Protein AF-A0A7W8HAK6-F1 (afdb_monomer)

Nearest PDB structures (foldseek):
  2l2d-assembly1_A  TM=4.645E-01  e=6.928E+00  Homo sapiens
  7k55-assembly1_L  TM=5.189E-01  e=9.816E+00  Escherichia coli K-12

Structure (mmCIF, N/CA/C/O backbone):
data_AF-A0A7W8HAK6-F1
#
_entry.id   AF-A0A7W8HAK6-F1
#
loop_
_atom_site.group_PDB
_atom_site.id
_atom_site.type_symbol
_atom_site.label_atom_id
_atom_site.label_alt_id
_atom_site.label_comp_id
_atom_site.label_asym_id
_atom_site.label_entity_id
_atom_site.label_seq_id
_atom_site.pdbx_PDB_ins_code
_atom_site.Cartn_x
_atom_site.Cartn_y
_atom_site.Cartn_z
_atom_site.occupancy
_atom_site.B_iso_or_equiv
_atom_site.auth_seq_id
_atom_site.auth_comp_id
_atom_site.auth_asym_id
_atom_site.auth_atom_id
_atom_site.pdbx_PDB_model_num
ATOM 1 N N . MET A 1 1 ? 32.096 4.062 -13.140 1.00 37.97 1 MET A N 1
ATOM 2 C CA . MET A 1 1 ? 30.770 4.718 -13.111 1.00 37.97 1 MET A CA 1
ATOM 3 C C . MET A 1 1 ? 30.413 4.940 -11.651 1.00 37.97 1 MET A C 1
ATOM 5 O O . MET A 1 1 ? 30.482 3.987 -10.886 1.00 37.97 1 MET A O 1
ATOM 9 N N . LYS A 1 2 ? 30.187 6.187 -11.220 1.00 41.41 2 LYS A N 1
ATOM 10 C CA . LYS A 1 2 ? 29.839 6.477 -9.820 1.00 41.41 2 LYS A CA 1
ATOM 11 C C . LYS A 1 2 ? 28.433 5.923 -9.571 1.00 41.41 2 LYS A C 1
ATOM 13 O O . LYS A 1 2 ? 27.519 6.305 -10.290 1.00 41.41 2 LYS A O 1
ATOM 18 N N . GLN A 1 3 ? 28.281 5.000 -8.620 1.00 44.19 3 GLN A N 1
ATOM 19 C CA . GLN A 1 3 ? 26.969 4.523 -8.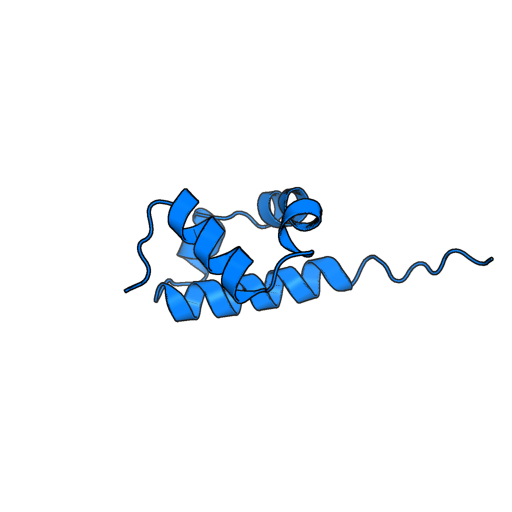176 1.00 44.19 3 GLN A CA 1
ATOM 20 C C . GLN A 1 3 ? 26.208 5.726 -7.610 1.00 44.19 3 GLN A C 1
ATOM 22 O O . GLN A 1 3 ? 26.541 6.225 -6.533 1.00 44.19 3 GLN A O 1
ATOM 27 N N . GLY A 1 4 ? 25.245 6.240 -8.374 1.00 45.47 4 GLY A N 1
ATOM 28 C CA . GLY A 1 4 ? 24.315 7.253 -7.901 1.00 45.47 4 GLY A CA 1
ATOM 29 C C . GLY A 1 4 ? 23.512 6.668 -6.745 1.00 45.47 4 GLY A C 1
ATOM 30 O O . GLY A 1 4 ? 22.703 5.765 -6.939 1.00 45.47 4 GLY A O 1
ATOM 31 N N . LYS A 1 5 ? 23.759 7.155 -5.527 1.00 49.41 5 LYS A N 1
ATOM 32 C CA . LYS A 1 5 ? 22.916 6.926 -4.345 1.00 49.41 5 LYS A CA 1
ATOM 33 C C . LYS A 1 5 ? 21.608 7.722 -4.486 1.00 49.41 5 LYS A C 1
ATOM 35 O O . LYS A 1 5 ? 21.338 8.615 -3.693 1.00 49.41 5 LYS A O 1
ATOM 40 N N . GLU A 1 6 ? 20.820 7.432 -5.515 1.00 50.53 6 GLU A N 1
ATOM 41 C CA . GLU A 1 6 ? 19.519 8.082 -5.764 1.00 50.53 6 GLU A CA 1
ATOM 42 C C . GLU A 1 6 ? 18.336 7.152 -5.441 1.00 50.53 6 GLU A C 1
ATOM 44 O O . GLU A 1 6 ? 17.181 7.567 -5.412 1.00 50.53 6 GLU A O 1
ATOM 49 N N . SER A 1 7 ? 18.609 5.889 -5.114 1.00 52.88 7 SER A N 1
ATOM 50 C CA . SER A 1 7 ? 17.617 4.813 -5.017 1.00 52.88 7 SER A CA 1
ATOM 51 C C . SER A 1 7 ? 16.726 4.832 -3.766 1.00 52.88 7 SER A C 1
ATOM 53 O O . SER A 1 7 ? 15.802 4.030 -3.675 1.00 52.88 7 SER A O 1
ATOM 55 N N . GLY A 1 8 ? 16.948 5.740 -2.810 1.00 55.38 8 GLY A N 1
ATOM 56 C CA . GLY A 1 8 ? 16.166 5.794 -1.566 1.00 55.38 8 GLY A CA 1
ATOM 57 C C . GLY A 1 8 ? 14.820 6.523 -1.673 1.00 55.38 8 GLY A C 1
ATOM 58 O O . GLY A 1 8 ? 13.929 6.253 -0.877 1.00 55.38 8 GLY A O 1
ATOM 59 N N . GLY A 1 9 ? 14.660 7.444 -2.634 1.00 65.25 9 GLY A N 1
ATOM 60 C CA . GLY A 1 9 ? 13.471 8.307 -2.739 1.00 65.25 9 GLY A CA 1
ATOM 61 C C . GLY A 1 9 ? 12.329 7.735 -3.584 1.00 65.25 9 GLY A C 1
ATOM 62 O O . GLY A 1 9 ? 11.172 8.103 -3.387 1.00 65.25 9 GLY A O 1
ATOM 63 N N . PHE A 1 10 ? 12.635 6.814 -4.500 1.00 79.56 10 PHE A N 1
ATOM 64 C CA . PHE A 1 10 ? 11.655 6.264 -5.442 1.00 79.56 10 PHE A CA 1
ATOM 65 C C . PHE A 1 10 ? 10.629 5.362 -4.753 1.00 79.56 10 PHE A C 1
ATOM 67 O O . PHE A 1 10 ? 9.432 5.558 -4.944 1.00 79.56 10 PHE A O 1
ATOM 74 N N . ALA A 1 11 ? 11.085 4.452 -3.887 1.00 87.94 11 ALA A N 1
ATOM 75 C CA . ALA A 1 11 ? 10.208 3.563 -3.128 1.00 87.94 11 ALA A CA 1
ATOM 76 C C . ALA A 1 11 ? 9.202 4.311 -2.234 1.00 87.94 11 ALA A C 1
ATOM 78 O O . ALA A 1 11 ? 8.004 4.120 -2.425 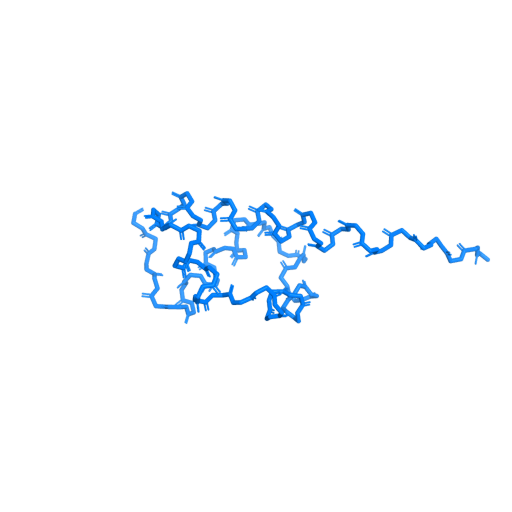1.00 87.94 11 ALA A O 1
ATOM 79 N N . PRO A 1 12 ? 9.611 5.217 -1.323 1.00 92.06 12 PRO A N 1
ATOM 80 C CA . PRO A 1 12 ? 8.654 5.939 -0.486 1.00 92.06 12 PRO A CA 1
ATOM 81 C C . PRO A 1 12 ? 7.701 6.831 -1.297 1.00 92.06 12 PRO A C 1
ATOM 83 O O . PRO A 1 12 ? 6.521 6.911 -0.959 1.00 92.06 12 PRO A O 1
ATOM 86 N N . ASN A 1 13 ? 8.162 7.461 -2.387 1.00 93.25 13 ASN A N 1
ATOM 87 C CA . ASN A 1 13 ? 7.294 8.276 -3.242 1.00 93.25 13 ASN A CA 1
ATOM 88 C C . ASN A 1 13 ? 6.257 7.431 -4.003 1.00 93.25 13 ASN A C 1
ATOM 90 O O . ASN A 1 13 ? 5.091 7.812 -4.107 1.00 93.25 13 ASN A O 1
ATOM 94 N N . TRP A 1 14 ? 6.665 6.277 -4.532 1.00 94.06 14 TRP A N 1
ATOM 95 C CA . TRP A 1 14 ? 5.763 5.343 -5.205 1.00 94.06 14 TRP A CA 1
ATOM 96 C C . TRP A 1 14 ? 4.760 4.730 -4.222 1.00 94.06 14 TRP A C 1
ATOM 98 O O . TRP A 1 14 ? 3.565 4.707 -4.502 1.00 94.06 14 TRP A O 1
ATOM 108 N N . ILE A 1 15 ? 5.214 4.328 -3.029 1.00 94.88 15 ILE A N 1
ATOM 109 C CA . ILE A 1 15 ? 4.353 3.800 -1.963 1.00 94.88 15 ILE A CA 1
ATOM 110 C C . ILE A 1 15 ? 3.307 4.849 -1.553 1.00 94.88 15 ILE A C 1
ATOM 112 O O . ILE A 1 15 ? 2.131 4.524 -1.425 1.00 94.88 15 ILE A O 1
ATOM 116 N N . GLY A 1 16 ? 3.689 6.123 -1.416 1.00 95.06 16 GLY A N 1
ATOM 117 C CA . GLY A 1 16 ? 2.741 7.207 -1.135 1.00 95.06 16 GLY A CA 1
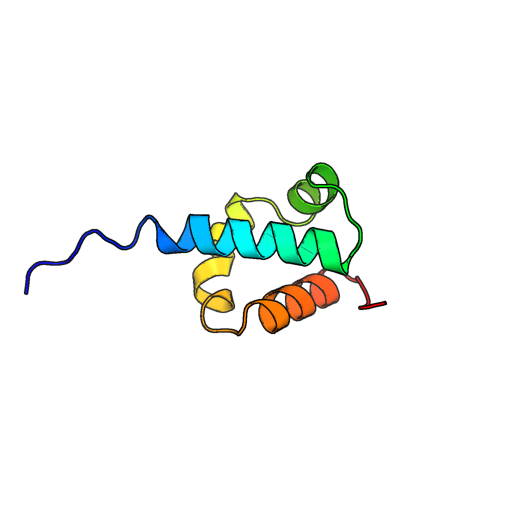ATOM 118 C C . GLY A 1 16 ? 1.650 7.349 -2.205 1.00 95.06 16 GLY A C 1
ATOM 119 O O . GLY A 1 16 ? 0.467 7.442 -1.871 1.00 95.06 16 GLY A O 1
ATOM 120 N N . GLN A 1 17 ? 2.028 7.303 -3.487 1.00 96.19 17 GLN A N 1
ATOM 121 C CA . GLN A 1 17 ? 1.074 7.316 -4.605 1.00 96.19 17 GLN A CA 1
ATOM 122 C C . GLN A 1 17 ? 0.162 6.083 -4.592 1.00 96.19 17 GLN A C 1
ATOM 124 O O . GLN A 1 17 ? -1.043 6.206 -4.816 1.00 96.19 17 GLN A O 1
ATOM 129 N N . PHE A 1 18 ? 0.717 4.914 -4.267 1.00 96.38 18 PHE A N 1
ATOM 130 C CA . PHE A 1 18 ? -0.036 3.675 -4.119 1.00 96.38 18 PHE A CA 1
ATOM 131 C C . PHE A 1 18 ? -1.110 3.804 -3.034 1.00 96.38 18 PHE A C 1
ATOM 133 O O . PHE A 1 18 ? -2.275 3.526 -3.310 1.00 96.38 18 PHE A O 1
ATOM 140 N N . TYR A 1 19 ? -0.762 4.274 -1.828 1.00 96.56 19 TYR A N 1
ATOM 141 C CA . TYR A 1 19 ? -1.740 4.451 -0.747 1.00 96.56 19 TYR A CA 1
ATOM 142 C C . TYR A 1 19 ? -2.845 5.428 -1.149 1.00 96.56 19 TYR A C 1
ATOM 144 O O . TYR A 1 19 ? -4.020 5.106 -0.990 1.00 96.56 19 TYR A O 1
ATOM 152 N N . ALA A 1 20 ? -2.496 6.581 -1.727 1.00 96.75 20 ALA A N 1
ATOM 153 C CA . ALA A 1 20 ? -3.485 7.568 -2.154 1.00 96.75 20 ALA A CA 1
ATOM 154 C C . ALA A 1 20 ? -4.481 6.987 -3.174 1.00 96.75 20 ALA A C 1
ATOM 156 O O . ALA A 1 20 ? -5.695 7.157 -3.026 1.00 96.75 20 ALA A O 1
ATOM 157 N N . LEU A 1 21 ? -3.981 6.255 -4.177 1.00 96.19 21 LEU A N 1
ATOM 158 C CA . LEU A 1 21 ? -4.828 5.632 -5.191 1.00 96.19 21 LEU A CA 1
ATOM 159 C C . LEU A 1 21 ? -5.675 4.492 -4.604 1.00 96.19 21 LEU A C 1
ATOM 161 O O . LEU A 1 21 ? -6.874 4.423 -4.872 1.00 96.19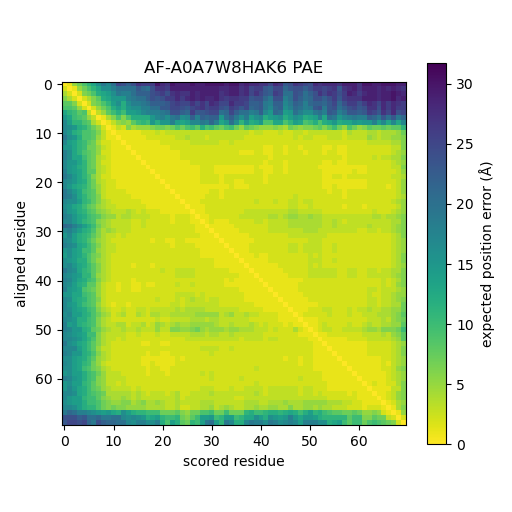 21 LEU A O 1
ATOM 165 N N . PHE A 1 22 ? -5.092 3.643 -3.754 1.00 95.75 22 PHE A N 1
ATOM 166 C CA . PHE A 1 22 ? -5.794 2.548 -3.080 1.00 95.75 22 PHE A CA 1
ATOM 167 C C . PHE A 1 22 ? -6.947 3.067 -2.212 1.00 95.75 22 PHE A C 1
ATOM 169 O O . PHE A 1 22 ? -8.074 2.578 -2.305 1.00 95.75 22 PHE A O 1
ATOM 176 N N . GLN A 1 23 ? -6.697 4.110 -1.416 1.00 95.88 23 GLN A N 1
ATOM 177 C CA . GLN A 1 23 ? -7.719 4.776 -0.608 1.00 95.88 23 GLN A CA 1
ATOM 178 C C . GLN A 1 23 ? -8.850 5.340 -1.466 1.00 95.88 23 GLN A C 1
ATOM 180 O O . GLN A 1 23 ? -10.024 5.218 -1.108 1.00 95.88 23 GLN A O 1
ATOM 185 N N . TRP A 1 24 ? -8.510 5.953 -2.603 1.00 94.81 24 TRP A N 1
ATOM 186 C CA . TRP A 1 24 ? -9.495 6.550 -3.494 1.00 94.81 24 TRP A CA 1
ATOM 187 C C . TRP A 1 24 ? -10.364 5.507 -4.208 1.00 94.81 24 TRP A C 1
ATOM 189 O O . TRP A 1 24 ? -11.580 5.713 -4.288 1.00 94.81 24 TRP A O 1
ATOM 199 N N . ILE A 1 25 ? -9.774 4.401 -4.678 1.00 94.12 25 ILE A N 1
ATOM 200 C CA . ILE A 1 25 ? -10.482 3.311 -5.370 1.00 94.12 25 ILE A CA 1
ATOM 201 C C . ILE A 1 25 ? -11.398 2.559 -4.399 1.00 94.12 25 ILE A C 1
ATOM 203 O O . ILE A 1 25 ? -12.593 2.433 -4.657 1.00 94.12 25 ILE A O 1
ATOM 207 N N . TYR A 1 26 ? -10.876 2.126 -3.249 1.00 94.19 26 TYR A N 1
ATOM 208 C CA . TYR A 1 26 ? -11.627 1.291 -2.302 1.00 94.19 26 TYR A CA 1
ATOM 209 C C . TYR A 1 26 ? -12.408 2.083 -1.246 1.00 94.19 26 TYR A C 1
ATOM 211 O O . TYR A 1 26 ? -13.036 1.487 -0.374 1.00 94.19 26 TYR A O 1
ATOM 219 N N . LYS A 1 27 ? -12.389 3.424 -1.316 1.00 94.94 27 LYS A N 1
ATOM 220 C CA . LYS A 1 27 ? -13.050 4.337 -0.361 1.00 94.94 27 LYS A CA 1
ATOM 221 C C . LYS A 1 27 ? -12.694 4.023 1.096 1.00 94.94 27 LYS A C 1
ATOM 223 O O . LYS A 1 27 ? -13.546 4.066 1.979 1.00 94.94 27 LYS A O 1
ATOM 228 N N . MET A 1 28 ? -11.420 3.715 1.327 1.00 93.75 28 MET A N 1
ATOM 229 C CA . MET A 1 28 ? -10.901 3.236 2.605 1.00 93.75 28 MET A CA 1
ATOM 230 C C . MET A 1 28 ? -10.107 4.333 3.325 1.00 93.75 28 MET A C 1
ATOM 232 O O . MET A 1 28 ? -9.375 5.110 2.704 1.00 93.75 28 MET A O 1
ATOM 236 N N . SER A 1 29 ? -10.236 4.409 4.652 1.00 95.12 29 SER A N 1
ATOM 237 C CA . SER A 1 29 ? -9.471 5.374 5.450 1.00 95.12 29 SER A CA 1
ATOM 238 C C . SER A 1 29 ? -7.982 5.005 5.512 1.00 95.12 29 SER A C 1
ATOM 240 O O . SER A 1 29 ? -7.626 3.829 5.433 1.00 95.12 29 SER A O 1
ATOM 242 N N . SER A 1 30 ? -7.086 5.982 5.720 1.00 92.19 30 SER A N 1
ATOM 243 C CA . SER A 1 30 ? -5.634 5.707 5.782 1.00 92.19 30 SER A CA 1
ATOM 244 C C . SER A 1 30 ? -5.297 4.677 6.860 1.00 92.19 30 SER A C 1
ATOM 246 O O . SER A 1 30 ? -4.421 3.839 6.677 1.00 92.19 30 SER A O 1
ATOM 248 N N . LYS A 1 31 ? -6.026 4.715 7.983 1.00 94.69 31 LYS A N 1
ATOM 249 C CA . LYS A 1 31 ? -5.859 3.781 9.099 1.00 94.69 31 LYS A CA 1
ATOM 250 C C . LYS A 1 31 ? -6.186 2.344 8.695 1.00 94.69 31 LYS A C 1
ATOM 252 O O . LYS A 1 31 ? -5.486 1.426 9.108 1.00 94.69 31 LYS A O 1
ATOM 257 N N . GLU A 1 32 ? -7.248 2.149 7.922 1.00 95.19 32 GLU A N 1
ATOM 258 C CA . GLU A 1 32 ? -7.638 0.826 7.438 1.00 95.19 32 GLU A CA 1
ATOM 259 C C . GLU A 1 32 ? -6.661 0.312 6.380 1.00 95.19 32 GLU A C 1
ATOM 261 O O . GLU A 1 32 ? -6.238 -0.836 6.483 1.00 95.19 32 GLU A O 1
ATOM 266 N N . VAL A 1 33 ? -6.215 1.165 5.446 1.00 95.25 33 VAL A N 1
ATOM 267 C CA . VAL A 1 33 ? -5.238 0.742 4.429 1.00 95.25 33 VAL A CA 1
ATOM 268 C C . VAL A 1 33 ? -3.903 0.373 5.066 1.00 95.25 33 VAL A C 1
ATOM 270 O O . VAL A 1 33 ? -3.362 -0.667 4.732 1.00 95.25 33 VAL A O 1
ATOM 273 N N . VAL A 1 34 ? -3.390 1.147 6.028 1.00 94.81 34 VAL A N 1
ATOM 274 C CA . VAL A 1 34 ? -2.128 0.812 6.721 1.00 94.81 34 VAL A CA 1
ATOM 275 C C . VAL A 1 34 ? -2.262 -0.445 7.589 1.00 94.81 34 VAL A C 1
ATOM 277 O O . VAL A 1 34 ? -1.291 -1.173 7.777 1.00 94.81 34 VAL A O 1
ATOM 280 N N . LYS A 1 35 ? -3.460 -0.732 8.112 1.00 95.88 35 LYS A N 1
ATOM 281 C CA . LYS A 1 35 ? -3.724 -1.977 8.846 1.00 95.88 35 LYS A CA 1
ATOM 282 C C . LYS A 1 35 ? -3.772 -3.192 7.914 1.00 95.88 35 LYS A C 1
ATOM 284 O O . LYS A 1 35 ? -3.342 -4.267 8.317 1.00 95.88 35 LYS A O 1
ATOM 289 N N . LEU A 1 36 ? -4.325 -3.027 6.713 1.00 95.31 36 LEU A N 1
ATOM 290 C CA . LEU A 1 36 ? -4.430 -4.074 5.695 1.00 95.31 36 LEU A CA 1
ATOM 291 C C . LEU A 1 36 ? -3.088 -4.330 4.997 1.00 95.31 36 LEU A C 1
ATOM 293 O O . LEU A 1 36 ? -2.685 -5.472 4.815 1.00 95.31 36 LEU A O 1
ATOM 297 N N . LEU A 1 37 ? -2.404 -3.249 4.636 1.00 95.56 37 LEU A N 1
ATOM 298 C CA . LEU A 1 37 ? -1.124 -3.207 3.946 1.00 95.56 37 LEU A CA 1
ATOM 299 C C . LEU A 1 37 ? -0.156 -2.389 4.808 1.00 95.56 37 LEU A C 1
ATOM 301 O O . LEU A 1 37 ? -0.115 -1.162 4.681 1.00 95.56 37 LEU A O 1
ATOM 305 N N . PRO A 1 38 ? 0.597 -3.025 5.718 1.00 96.38 38 PRO A N 1
ATOM 306 C CA . PRO A 1 38 ? 1.614 -2.344 6.509 1.00 96.38 38 PRO A CA 1
ATOM 307 C C . PRO A 1 38 ? 2.715 -1.741 5.630 1.00 96.38 38 PRO A C 1
ATOM 309 O O . PRO A 1 38 ? 3.064 -2.285 4.584 1.00 96.38 38 PRO A O 1
ATOM 312 N N . VAL A 1 39 ? 3.306 -0.630 6.074 1.00 93.12 39 VAL A N 1
ATOM 313 C CA . VAL A 1 39 ? 4.347 0.074 5.302 1.00 93.12 39 VAL A CA 1
ATOM 314 C C . VAL A 1 39 ? 5.572 -0.816 5.070 1.00 93.12 39 VAL A C 1
ATOM 316 O O . VAL A 1 39 ? 6.127 -0.814 3.977 1.00 93.12 39 VAL A O 1
ATOM 319 N N . GLU A 1 40 ? 5.963 -1.612 6.066 1.00 93.75 40 GLU A N 1
ATOM 320 C CA . GLU A 1 40 ? 7.074 -2.568 5.957 1.00 93.75 40 GLU A CA 1
ATOM 321 C C . GLU A 1 40 ? 6.823 -3.593 4.841 1.00 93.75 40 GLU A C 1
ATOM 323 O O . GLU A 1 40 ? 7.6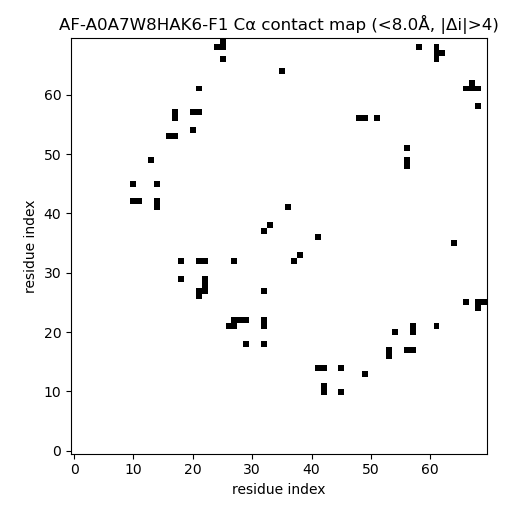73 -3.777 3.973 1.00 93.75 40 GLU A O 1
ATOM 328 N N . PHE A 1 41 ? 5.608 -4.151 4.779 1.00 94.38 41 PHE A N 1
ATOM 329 C CA . PHE A 1 41 ? 5.188 -5.040 3.695 1.00 94.38 41 PHE A CA 1
ATOM 330 C C . PHE A 1 41 ? 5.248 -4.344 2.328 1.00 94.38 41 PHE A C 1
ATOM 332 O O . PHE A 1 41 ? 5.715 -4.927 1.354 1.00 94.38 41 PHE A O 1
ATOM 339 N N . MET A 1 42 ? 4.826 -3.079 2.238 1.00 94.69 42 MET A N 1
ATOM 340 C CA . MET A 1 42 ? 4.886 -2.323 0.982 1.00 94.69 42 MET A CA 1
ATOM 341 C C . MET A 1 42 ? 6.323 -2.099 0.494 1.00 94.69 42 MET A C 1
ATOM 343 O O . MET A 1 42 ? 6.555 -2.103 -0.713 1.00 94.69 42 MET A O 1
ATOM 347 N N . PHE A 1 43 ? 7.293 -1.941 1.400 1.00 93.06 43 PHE A N 1
ATOM 348 C CA . PHE A 1 43 ? 8.711 -1.878 1.033 1.00 93.06 43 PHE A CA 1
ATOM 349 C C . PHE A 1 43 ? 9.249 -3.226 0.542 1.00 93.06 43 PHE A C 1
ATOM 351 O O . PHE A 1 43 ? 10.023 -3.250 -0.413 1.00 93.06 43 PHE A O 1
ATOM 358 N N . GLU A 1 44 ? 8.821 -4.339 1.140 1.00 93.31 44 GLU A N 1
ATOM 359 C CA . GLU A 1 44 ? 9.179 -5.688 0.680 1.00 93.31 44 GLU A CA 1
ATOM 360 C C . GLU A 1 44 ? 8.538 -6.033 -0.672 1.00 93.31 44 GLU A C 1
ATOM 362 O O . GLU A 1 44 ? 9.168 -6.666 -1.518 1.00 93.31 44 GLU A O 1
ATOM 367 N N . ALA A 1 45 ? 7.304 -5.581 -0.902 1.00 91.62 45 ALA A N 1
ATOM 368 C CA . ALA A 1 45 ? 6.564 -5.803 -2.140 1.00 91.62 45 ALA A CA 1
ATOM 369 C C . ALA A 1 45 ? 6.973 -4.843 -3.274 1.00 91.62 45 ALA A C 1
ATOM 371 O O . ALA A 1 45 ? 6.746 -5.152 -4.446 1.00 91.62 45 ALA A O 1
ATOM 372 N N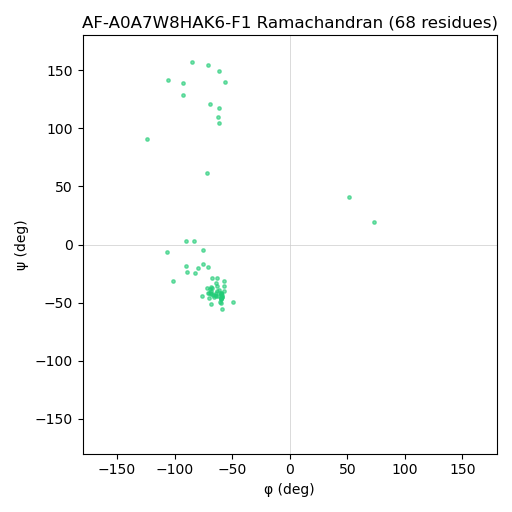 . TYR A 1 46 ? 7.594 -3.701 -2.950 1.00 93.00 46 TYR A N 1
ATOM 373 C CA . TYR A 1 46 ? 7.986 -2.664 -3.911 1.00 93.00 46 TYR A CA 1
ATOM 374 C C . TYR A 1 46 ? 8.747 -3.213 -5.131 1.00 93.00 46 TYR A C 1
ATOM 376 O O . TYR A 1 46 ? 8.302 -2.939 -6.246 1.00 93.00 46 TYR A O 1
ATOM 384 N N . PRO A 1 47 ? 9.801 -4.049 -4.997 1.00 90.81 47 PRO A N 1
ATOM 385 C CA . PRO A 1 47 ? 10.526 -4.582 -6.14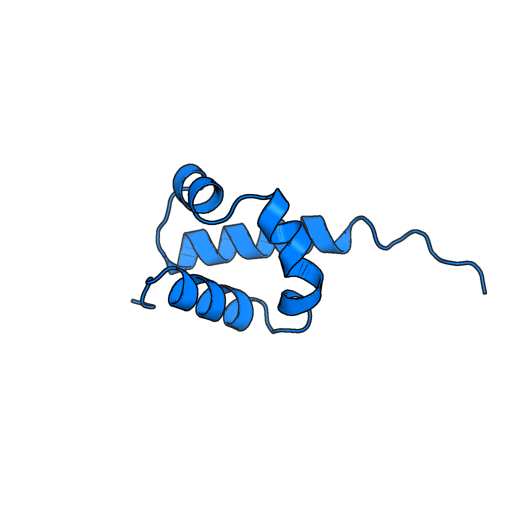9 1.00 90.81 47 PRO A CA 1
ATOM 386 C C . PRO A 1 47 ? 9.640 -5.351 -7.136 1.00 90.81 47 PRO A C 1
ATOM 388 O O . PRO A 1 47 ? 9.903 -5.308 -8.326 1.00 90.81 47 PRO A O 1
ATOM 391 N N . GLY A 1 48 ? 8.579 -6.018 -6.669 1.00 90.31 48 GLY A N 1
ATOM 392 C CA . GLY A 1 48 ? 7.661 -6.769 -7.533 1.00 90.31 48 GLY A CA 1
ATOM 393 C C . GLY A 1 48 ? 6.470 -5.964 -8.058 1.00 90.31 48 GLY A C 1
ATOM 394 O O . GLY A 1 48 ? 5.825 -6.385 -9.017 1.00 90.31 48 GLY A O 1
ATOM 395 N N . LEU A 1 49 ? 6.151 -4.830 -7.427 1.00 91.88 49 LEU A N 1
ATOM 396 C CA . LEU A 1 49 ? 5.001 -4.001 -7.787 1.00 91.88 49 LEU A CA 1
ATOM 397 C C . LEU A 1 49 ? 5.373 -2.768 -8.611 1.00 91.88 49 LEU A C 1
ATOM 399 O O . LEU A 1 49 ? 4.565 -2.336 -9.427 1.00 91.88 49 LEU A O 1
ATOM 403 N N . HIS A 1 50 ? 6.563 -2.200 -8.406 1.00 90.19 50 HIS A N 1
ATOM 404 C CA . HIS A 1 50 ? 6.948 -0.917 -9.002 1.00 90.19 50 HIS A CA 1
ATOM 405 C C . HIS A 1 50 ? 7.191 -0.968 -10.517 1.00 90.19 50 HIS A C 1
ATOM 407 O O . HIS A 1 50 ? 7.132 0.074 -11.164 1.00 90.19 50 HIS A O 1
ATOM 413 N N . ASP A 1 51 ? 7.425 -2.160 -11.077 1.00 90.50 51 ASP A N 1
ATOM 414 C CA . ASP A 1 51 ? 7.504 -2.394 -12.525 1.00 90.50 51 ASP A CA 1
ATOM 415 C C . ASP A 1 51 ? 6.122 -2.395 -13.203 1.00 90.50 51 ASP A C 1
ATOM 417 O O . ASP A 1 51 ? 6.023 -2.288 -14.426 1.00 90.50 51 ASP A O 1
ATOM 421 N N . LEU A 1 52 ? 5.041 -2.539 -12.430 1.00 92.62 52 LEU A N 1
ATOM 422 C CA . LEU A 1 52 ? 3.678 -2.479 -12.948 1.00 92.62 52 LEU A CA 1
ATOM 423 C C . LEU A 1 52 ? 3.203 -1.026 -13.035 1.00 92.62 52 LEU A C 1
ATOM 425 O O . LEU A 1 52 ? 3.639 -0.155 -12.280 1.00 92.62 52 LEU A O 1
ATOM 429 N N . ASP A 1 53 ? 2.219 -0.787 -13.903 1.00 93.88 53 ASP A N 1
ATOM 430 C CA . ASP A 1 53 ? 1.426 0.436 -13.815 1.00 93.88 53 ASP A CA 1
ATOM 431 C C . ASP A 1 53 ? 0.801 0.557 -12.412 1.00 93.88 53 ASP A C 1
ATOM 433 O O . ASP A 1 53 ? 0.337 -0.432 -11.832 1.00 93.88 53 ASP A O 1
ATOM 437 N N . LEU A 1 54 ? 0.787 1.772 -11.859 1.00 94.06 54 LEU A N 1
ATOM 438 C CA . LEU A 1 54 ? 0.341 2.021 -10.488 1.00 94.06 54 LEU A CA 1
ATOM 439 C C . LEU A 1 54 ? -1.092 1.526 -10.247 1.00 94.06 54 LEU A C 1
ATOM 441 O O . LEU A 1 54 ? -1.374 0.941 -9.199 1.00 94.06 54 LEU A O 1
ATOM 445 N N . GLN A 1 55 ? -1.995 1.723 -11.212 1.00 94.50 55 GLN A N 1
ATOM 446 C CA . GLN A 1 55 ? -3.375 1.264 -11.100 1.00 94.50 55 GLN A CA 1
ATOM 447 C C . GLN A 1 55 ? -3.448 -0.265 -11.130 1.00 94.50 55 GLN A C 1
ATOM 449 O O . GLN A 1 55 ? -4.183 -0.855 -10.340 1.00 94.50 55 GLN A O 1
ATOM 454 N N . VAL A 1 56 ? -2.643 -0.914 -11.977 1.00 95.19 56 VAL A N 1
ATOM 455 C CA . VAL A 1 56 ? -2.545 -2.383 -12.034 1.00 95.19 56 VAL A CA 1
ATOM 456 C C . VAL A 1 56 ? -2.036 -2.949 -10.708 1.00 95.19 56 VAL A C 1
ATOM 458 O O . VAL A 1 56 ? -2.611 -3.911 -10.197 1.00 95.19 56 VAL A O 1
ATOM 461 N N . ALA A 1 57 ? -1.0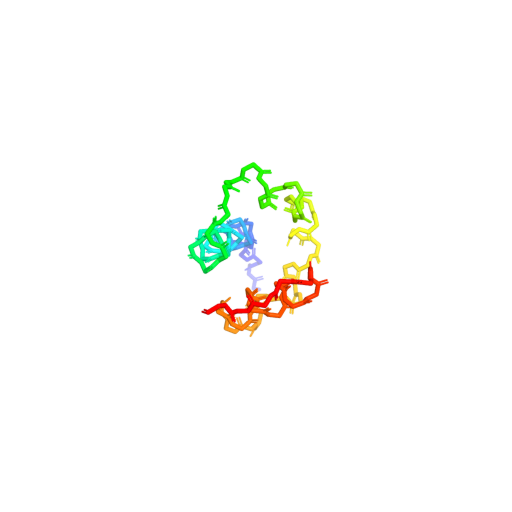06 -2.340 -10.113 1.00 95.94 57 ALA A N 1
ATOM 462 C CA . ALA A 1 57 ? -0.498 -2.739 -8.803 1.00 95.94 57 ALA A CA 1
ATOM 463 C C . ALA A 1 57 ? -1.579 -2.620 -7.714 1.00 95.94 57 ALA A C 1
ATOM 465 O O . ALA A 1 57 ? -1.774 -3.551 -6.932 1.00 95.94 57 ALA A O 1
ATOM 466 N N . VAL A 1 58 ? -2.318 -1.505 -7.684 1.00 95.38 58 VAL A N 1
ATOM 467 C CA . VAL A 1 58 ? -3.394 -1.265 -6.706 1.00 95.38 58 VAL A CA 1
ATOM 468 C C . VAL A 1 58 ? -4.562 -2.238 -6.879 1.00 95.38 58 VAL A C 1
ATOM 470 O O . VAL A 1 58 ? -5.036 -2.798 -5.889 1.00 95.38 58 VAL A O 1
ATOM 473 N N . CYS A 1 59 ? -5.019 -2.475 -8.111 1.00 94.06 59 CYS A N 1
ATOM 474 C CA . CYS A 1 59 ? -6.086 -3.437 -8.394 1.00 94.06 59 CYS A CA 1
ATOM 475 C C . CYS A 1 59 ? -5.676 -4.847 -7.961 1.00 94.06 59 CYS A C 1
ATOM 477 O O . CYS A 1 59 ? -6.391 -5.469 -7.180 1.00 94.06 59 CYS A O 1
ATOM 479 N N . LYS A 1 60 ? -4.478 -5.293 -8.354 1.00 94.00 60 LYS A N 1
ATOM 480 C CA . LYS A 1 60 ? -3.955 -6.618 -8.004 1.00 94.00 60 LYS A CA 1
ATOM 481 C C . LYS A 1 60 ? -3.832 -6.823 -6.493 1.00 94.00 60 LYS A C 1
ATOM 483 O O . LYS A 1 60 ? -4.188 -7.883 -5.986 1.00 94.00 60 LYS A O 1
ATOM 488 N N . MET A 1 61 ? -3.339 -5.823 -5.759 1.00 93.75 61 MET A N 1
ATOM 489 C CA . MET A 1 61 ? -3.260 -5.899 -4.295 1.00 93.75 61 MET A CA 1
ATOM 490 C C . MET A 1 61 ? -4.641 -5.893 -3.644 1.00 93.75 61 MET A C 1
ATOM 492 O O . MET A 1 61 ? -4.858 -6.614 -2.674 1.00 93.75 61 MET A O 1
ATOM 496 N N . GLY A 1 62 ? -5.590 -5.123 -4.177 1.00 93.69 62 GLY A N 1
ATOM 497 C CA . GLY A 1 62 ? -6.960 -5.144 -3.678 1.00 93.69 62 GLY A CA 1
ATOM 498 C C . GLY A 1 62 ? -7.630 -6.502 -3.876 1.00 93.69 62 GLY A C 1
ATOM 499 O O . GLY A 1 62 ? -8.184 -7.030 -2.915 1.00 93.69 62 GLY A O 1
ATOM 500 N N . GLU A 1 63 ? -7.480 -7.122 -5.049 1.00 93.06 63 GLU A N 1
ATOM 501 C CA . GLU A 1 63 ? -7.969 -8.483 -5.314 1.00 93.06 63 GLU A CA 1
ATOM 502 C C . GLU A 1 63 ? -7.356 -9.506 -4.345 1.00 93.06 63 GLU A C 1
ATOM 504 O O . GLU A 1 63 ? -8.071 -10.328 -3.774 1.00 93.06 63 GLU A O 1
ATOM 509 N N . GLN A 1 64 ? -6.044 -9.419 -4.085 1.00 91.31 64 GL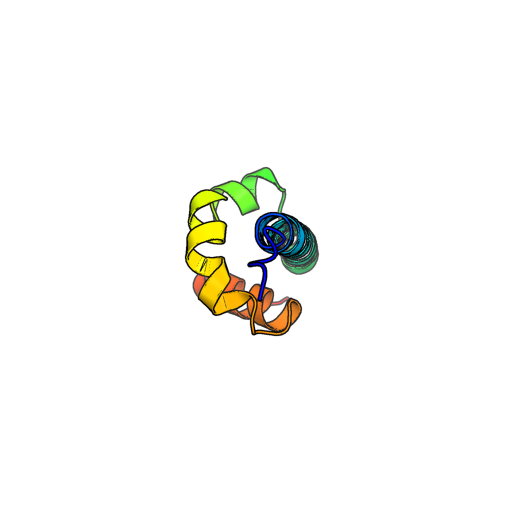N A N 1
ATOM 510 C CA . GLN A 1 64 ? -5.367 -10.271 -3.096 1.00 91.31 64 GLN A CA 1
ATOM 511 C C . GLN A 1 64 ? -5.869 -10.048 -1.663 1.00 91.31 64 GLN A C 1
ATOM 513 O O . GLN A 1 64 ? -5.873 -10.979 -0.860 1.00 91.31 64 GLN A O 1
ATOM 518 N N . CYS A 1 65 ? -6.333 -8.839 -1.349 1.00 90.00 65 CYS A N 1
ATOM 519 C CA . CYS A 1 65 ? -6.969 -8.506 -0.076 1.00 90.00 65 CYS A CA 1
ATOM 520 C C . CYS A 1 65 ? -8.466 -8.874 -0.026 1.00 90.00 65 CYS A C 1
ATOM 522 O O . CYS A 1 65 ? -9.132 -8.565 0.962 1.00 90.00 65 CYS A O 1
ATOM 524 N N . GLY A 1 66 ? -9.016 -9.501 -1.073 1.00 91.38 66 GLY A N 1
ATOM 525 C CA . GLY A 1 66 ? -10.439 -9.839 -1.169 1.00 91.38 66 GLY A CA 1
ATOM 526 C C . GLY A 1 66 ? -11.350 -8.636 -1.436 1.00 91.38 66 GLY A C 1
ATOM 527 O O . GLY A 1 66 ? -12.552 -8.702 -1.177 1.00 91.38 66 GLY A O 1
ATOM 528 N N . LEU A 1 67 ? -10.795 -7.528 -1.932 1.00 89.69 67 LEU A N 1
ATOM 529 C CA . LEU A 1 67 ? -11.541 -6.340 -2.328 1.00 89.69 67 LEU A CA 1
ATOM 530 C C . LEU A 1 67 ? -11.872 -6.433 -3.818 1.00 89.69 67 LEU A C 1
ATOM 532 O O . LEU A 1 67 ? -10.993 -6.642 -4.647 1.00 89.69 67 LEU A O 1
ATOM 536 N N . ASN A 1 68 ? -13.143 -6.238 -4.164 1.00 80.12 68 ASN A N 1
ATOM 537 C CA . ASN A 1 68 ? -13.554 -6.089 -5.556 1.00 80.12 68 ASN A CA 1
ATOM 538 C C . ASN A 1 68 ? -13.566 -4.610 -5.938 1.00 80.12 68 ASN A C 1
ATOM 540 O O . ASN A 1 68 ? -14.027 -3.767 -5.162 1.00 80.12 68 ASN A O 1
ATOM 544 N N . MET A 1 69 ? -13.092 -4.310 -7.148 1.00 65.94 69 MET A N 1
ATOM 545 C CA . MET A 1 69 ? -13.272 -2.997 -7.758 1.00 65.94 69 MET A CA 1
ATOM 546 C C . MET A 1 69 ? -14.780 -2.762 -7.928 1.00 65.94 69 MET A C 1
ATOM 548 O O . MET A 1 69 ? -15.459 -3.556 -8.579 1.00 65.94 69 MET A O 1
ATOM 552 N N . ARG A 1 70 ? -15.310 -1.737 -7.255 1.00 58.22 70 ARG A N 1
ATOM 553 C CA . ARG A 1 70 ? -16.714 -1.327 -7.382 1.00 58.22 70 ARG A CA 1
ATOM 554 C C . ARG A 1 70 ? -16.926 -0.450 -8.602 1.00 58.22 70 ARG A C 1
ATOM 556 O O . ARG A 1 70 ? -16.026 0.372 -8.880 1.00 58.22 70 ARG A O 1
#

Solvent-accessible surface area (backbone atoms only — not comparable to full-atom values): 4323 Å² total; per-residue (Å²): 131,84,83,74,91,63,75,76,58,56,58,61,55,51,51,52,53,45,52,56,51,42,28,65,72,70,74,43,53,72,71,56,48,44,70,76,52,38,69,69,57,51,62,71,44,35,84,79,36,69,84,44,58,68,66,58,38,43,51,54,52,32,48,75,71,72,42,75,91,125

Radius of gyration: 13.09 Å; Cα contacts (8 Å, |Δi|>4): 41; chains: 1; bounding box: 48×19×23 Å

Sequence (70 aa):
MKQGKESGGFAPNWIGQFYALFQWIYKMSSKEVVKLLPVEFMFEAYPGLHDLDLQVAVCKMGEQCGLNMR

Foldseek 3Di:
DPPPPPPPPPQVVLVVVLLVVLCVQQVDDSVVCCVLQPPVNSSVCCVVQVVDDSVVSSCVVCVVSVHDRD

Mean predicted aligned error: 5.93 Å

pLDDT: mean 86.75, std 15.88, range [37.97, 96.75]

Organism: NCBI:txid673271

Secondary structure (DSSP, 8-state):
------TTTHHHHHHHHHHHHHHHHHT--HHHHHHHS-HHHHHHHHHHHTTS-HHHHHHHHHHHTTPPP-